Protein AF-A0A015JVG7-F1 (afdb_monomer_lite)

Secondary structure (DSSP, 8-state):
--HHHHHHHHHHHHHTT--SGGGSB-TTSSBBPPHHHHHHHHT-----PPPPHHHHHHHHHHB-TTSTTBBPGGG----------------------------------

Radius of gyration: 21.98 Å; chains: 1; bounding box: 31×52×56 Å

Foldseek 3Di:
DDPVVVVVCVVVCVVQVNPDCCLQADPQQFFGDDPVRSCCPRPNDDDDDDDDPVNVVCLVVQADPPPNRTGDPVRRPNVPPPPPPPVVPPPPDDDDDDDDDDDDDDDDD

Organism: Rhizophagus irregularis (strain DAOM 197198w) (NCBI:txid1432141)

pLDDT: mean 72.38, std 19.11, range [32.66, 93.31]

Structure (mmCIF, N/CA/C/O backbone):
data_AF-A0A015JVG7-F1
#
_entry.id   AF-A0A015JVG7-F1
#
loop_
_atom_site.group_PDB
_atom_site.id
_atom_site.type_symbol
_atom_site.label_atom_id
_atom_site.label_alt_id
_atom_site.label_comp_id
_atom_site.label_asym_id
_atom_site.label_entity_id
_atom_site.label_seq_id
_atom_site.pdbx_PDB_ins_code
_atom_site.Cartn_x
_atom_site.Cartn_y
_atom_site.Cartn_z
_atom_site.occupancy
_atom_site.B_iso_or_equiv
_atom_site.auth_seq_id
_atom_site.auth_comp_id
_atom_site.auth_asym_id
_atom_site.auth_atom_id
_atom_site.pdbx_PDB_model_num
ATOM 1 N N . MET A 1 1 ? -0.722 -9.822 -2.157 1.00 80.19 1 MET A N 1
ATOM 2 C CA . MET A 1 1 ? 0.742 -10.021 -2.228 1.00 80.19 1 MET A CA 1
ATOM 3 C C . MET A 1 1 ? 1.060 -11.481 -1.936 1.00 80.19 1 MET A C 1
ATOM 5 O O . MET A 1 1 ? 0.628 -11.988 -0.910 1.00 80.19 1 MET A O 1
ATOM 9 N N . THR A 1 2 ? 1.756 -12.179 -2.836 1.00 86.12 2 THR A N 1
ATOM 10 C CA . THR A 1 2 ? 2.126 -13.591 -2.616 1.00 86.12 2 THR A CA 1
ATOM 11 C C . THR A 1 2 ? 3.421 -13.700 -1.797 1.00 86.12 2 THR A C 1
ATOM 13 O O . THR A 1 2 ? 4.258 -12.794 -1.866 1.00 86.12 2 THR A O 1
ATOM 16 N N . PRO A 1 3 ? 3.664 -14.810 -1.071 1.00 84.94 3 PRO A N 1
ATOM 17 C CA . PRO A 1 3 ? 4.923 -15.012 -0.343 1.00 84.94 3 PRO A CA 1
ATOM 18 C C . PRO A 1 3 ? 6.169 -14.931 -1.240 1.00 84.94 3 PRO A C 1
ATOM 20 O O . PRO A 1 3 ? 7.214 -14.431 -0.826 1.00 84.94 3 PRO A O 1
ATOM 23 N N . LYS A 1 4 ? 6.055 -15.382 -2.498 1.00 86.44 4 LYS A N 1
ATOM 24 C CA . LYS A 1 4 ? 7.123 -15.293 -3.505 1.00 86.44 4 LYS A CA 1
ATOM 25 C C . LYS A 1 4 ? 7.443 -13.839 -3.866 1.00 86.44 4 LYS A C 1
ATOM 27 O O . LYS A 1 4 ? 8.616 -13.479 -3.921 1.00 86.44 4 LYS A O 1
ATOM 32 N N . ALA A 1 5 ? 6.416 -13.009 -4.064 1.00 85.00 5 ALA A N 1
ATOM 33 C CA . ALA A 1 5 ? 6.586 -11.582 -4.331 1.00 85.00 5 ALA A CA 1
ATOM 34 C C . ALA A 1 5 ? 7.232 -10.869 -3.135 1.00 85.00 5 ALA A C 1
ATOM 36 O O . ALA A 1 5 ? 8.211 -10.149 -3.303 1.00 85.00 5 ALA A O 1
ATOM 37 N N . PHE A 1 6 ? 6.772 -11.159 -1.913 1.00 83.69 6 PHE A N 1
ATOM 38 C CA . PHE A 1 6 ? 7.360 -10.579 -0.705 1.00 83.69 6 PHE A CA 1
ATOM 39 C C . PHE A 1 6 ? 8.854 -10.910 -0.556 1.00 83.69 6 PHE A C 1
ATOM 41 O O . PHE A 1 6 ? 9.662 -10.010 -0.329 1.00 83.69 6 PHE A O 1
ATOM 48 N N . LYS A 1 7 ? 9.249 -12.175 -0.769 1.00 86.94 7 LYS A N 1
ATOM 49 C CA . LYS A 1 7 ? 10.668 -12.579 -0.769 1.00 86.94 7 LYS A CA 1
ATOM 50 C C . LYS A 1 7 ? 11.490 -11.816 -1.813 1.00 86.94 7 LYS A C 1
ATOM 52 O O . LYS A 1 7 ? 12.612 -11.416 -1.519 1.00 86.94 7 LYS A O 1
ATOM 57 N N . ALA A 1 8 ? 10.931 -11.580 -3.001 1.00 89.38 8 ALA A N 1
ATOM 58 C CA . ALA A 1 8 ? 11.592 -10.796 -4.044 1.00 89.38 8 ALA A CA 1
ATOM 59 C C . ALA A 1 8 ? 11.732 -9.308 -3.668 1.00 89.38 8 ALA A C 1
ATOM 61 O O . ALA A 1 8 ? 12.714 -8.664 -4.035 1.00 89.38 8 ALA A O 1
ATOM 62 N N . TYR A 1 9 ? 10.780 -8.757 -2.909 1.00 87.81 9 TYR A N 1
ATOM 63 C CA . TYR A 1 9 ? 10.803 -7.360 -2.466 1.00 87.81 9 TYR A CA 1
ATOM 64 C C . TYR A 1 9 ? 11.684 -7.117 -1.244 1.00 87.81 9 TYR A C 1
ATOM 66 O O . TYR A 1 9 ? 12.189 -6.007 -1.078 1.00 87.81 9 TYR A O 1
ATOM 74 N N . PHE A 1 10 ? 11.925 -8.137 -0.421 1.00 86.31 10 PHE A N 1
ATOM 75 C CA . PHE A 1 10 ? 12.720 -8.040 0.801 1.00 86.31 10 PHE A CA 1
ATOM 76 C C . PHE A 1 10 ? 14.063 -7.286 0.653 1.00 86.31 10 PHE A C 1
ATOM 78 O O . PHE A 1 10 ? 14.288 -6.344 1.417 1.00 86.31 10 PHE A O 1
ATOM 85 N N . PRO A 1 11 ? 14.945 -7.586 -0.327 1.00 89.69 11 PRO A N 1
ATOM 86 C CA . PRO A 1 11 ? 16.198 -6.838 -0.489 1.00 89.69 11 PRO A CA 1
ATOM 87 C C . PRO A 1 11 ? 15.981 -5.355 -0.840 1.00 89.69 11 PRO A C 1
ATOM 89 O O . PRO A 1 11 ? 16.745 -4.494 -0.399 1.00 89.69 11 PRO A O 1
ATOM 92 N N . ILE A 1 12 ? 14.925 -5.037 -1.596 1.00 86.88 12 ILE A N 1
ATOM 93 C CA . ILE A 1 12 ? 14.576 -3.664 -1.991 1.00 86.88 12 ILE A CA 1
ATOM 94 C C . ILE A 1 12 ? 14.087 -2.875 -0.774 1.00 86.88 12 ILE A C 1
ATOM 96 O O . ILE A 1 12 ? 14.532 -1.748 -0.550 1.00 86.88 12 ILE A O 1
ATOM 100 N N . LEU A 1 13 ? 13.195 -3.480 0.015 1.00 85.19 13 LEU A N 1
ATOM 101 C CA . LEU A 1 13 ? 12.643 -2.895 1.235 1.00 85.19 13 LEU A CA 1
ATOM 102 C C . LEU A 1 13 ? 13.743 -2.649 2.271 1.00 85.19 13 LEU A C 1
ATOM 104 O O . LEU A 1 13 ? 13.853 -1.543 2.797 1.00 85.19 13 LEU A O 1
ATOM 108 N N . ARG A 1 14 ? 14.640 -3.624 2.468 1.00 86.38 14 ARG A N 1
ATOM 109 C CA . ARG A 1 14 ? 15.786 -3.506 3.380 1.00 86.38 14 ARG A CA 1
ATOM 110 C C . ARG A 1 14 ? 16.728 -2.364 2.996 1.00 86.38 14 ARG A C 1
ATOM 112 O O 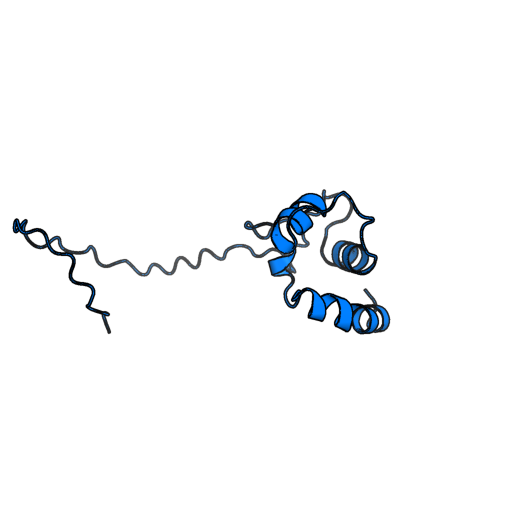. ARG A 1 14 ? 17.122 -1.583 3.858 1.00 86.38 14 ARG A O 1
ATOM 119 N N . LYS A 1 15 ? 17.066 -2.217 1.708 1.00 85.19 15 LYS A N 1
ATOM 120 C CA . LYS A 1 15 ? 17.916 -1.109 1.228 1.00 85.19 15 LYS A CA 1
ATOM 121 C C . LYS A 1 15 ? 17.280 0.263 1.475 1.00 85.19 15 LYS A C 1
ATOM 123 O O . LYS A 1 15 ? 17.994 1.239 1.668 1.00 85.19 15 LYS A O 1
ATOM 128 N N . ARG A 1 16 ? 15.947 0.330 1.470 1.00 80.25 16 ARG A N 1
ATOM 129 C CA . ARG A 1 16 ? 15.162 1.551 1.701 1.00 80.25 16 ARG A CA 1
ATOM 130 C C . ARG A 1 16 ? 14.754 1.753 3.162 1.00 80.25 16 ARG A C 1
ATOM 132 O O . ARG A 1 16 ? 14.022 2.694 3.434 1.00 80.25 16 ARG A O 1
ATOM 139 N N . GLN A 1 17 ? 15.199 0.880 4.070 1.00 82.44 17 GLN A N 1
ATOM 140 C CA . GLN A 1 17 ? 14.818 0.889 5.487 1.00 82.44 17 GLN A CA 1
ATOM 141 C C . GLN A 1 17 ? 13.294 0.839 5.705 1.00 82.44 17 GLN A C 1
ATOM 143 O O . GLN A 1 17 ? 12.792 1.360 6.695 1.00 82.44 17 GLN A O 1
ATOM 148 N N . LEU A 1 18 ? 12.557 0.217 4.776 1.00 83.50 18 LEU A N 1
ATOM 149 C CA . LEU A 1 18 ? 11.107 0.050 4.845 1.00 83.50 18 LEU A CA 1
ATOM 150 C C . LEU A 1 18 ? 10.766 -1.268 5.534 1.00 83.50 18 LEU A C 1
ATOM 152 O O . LEU A 1 18 ? 10.504 -2.278 4.880 1.00 83.50 18 LEU A O 1
ATOM 156 N N . PHE A 1 19 ? 10.816 -1.255 6.859 1.00 82.06 19 PHE A N 1
ATOM 157 C CA . PHE A 1 19 ? 10.520 -2.419 7.691 1.00 82.06 19 PHE A CA 1
ATOM 158 C C . PHE A 1 19 ? 9.082 -2.421 8.203 1.00 82.06 19 PHE A C 1
ATOM 160 O O . PHE A 1 19 ? 8.536 -3.489 8.469 1.00 82.06 19 PHE A O 1
ATOM 167 N N . TYR A 1 20 ? 8.458 -1.245 8.300 1.00 84.38 20 TYR A N 1
ATOM 168 C CA . TYR A 1 20 ? 7.131 -1.082 8.878 1.00 84.38 20 TYR A CA 1
ATOM 169 C C . TYR A 1 20 ? 6.196 -0.354 7.920 1.00 84.38 20 TYR A C 1
ATOM 171 O O . TYR A 1 20 ? 6.583 0.606 7.251 1.00 84.38 20 TYR A O 1
ATOM 179 N N . LEU A 1 21 ? 4.927 -0.774 7.904 1.00 84.00 21 LEU A N 1
ATOM 180 C CA . LEU A 1 21 ? 3.891 -0.102 7.120 1.00 84.00 21 LEU A CA 1
ATOM 181 C C . LEU A 1 21 ? 3.733 1.368 7.536 1.00 84.00 21 LEU A C 1
ATOM 183 O O . LEU A 1 21 ? 3.481 2.204 6.677 1.00 84.00 21 LEU A O 1
ATOM 187 N N . SER A 1 22 ? 3.979 1.703 8.809 1.00 85.25 22 SER A N 1
ATOM 188 C CA . SER A 1 22 ? 3.930 3.075 9.341 1.00 85.25 22 SER A CA 1
ATOM 189 C C . SER A 1 22 ? 4.838 4.071 8.602 1.00 85.25 22 SER A C 1
ATOM 191 O O . SER A 1 22 ? 4.593 5.270 8.628 1.00 85.25 22 SER A O 1
ATOM 193 N N . GLN A 1 23 ? 5.866 3.592 7.901 1.00 86.00 23 GLN A N 1
ATOM 194 C CA . GLN A 1 23 ? 6.770 4.427 7.104 1.00 86.00 23 GLN A CA 1
ATOM 195 C C . GLN A 1 23 ? 6.187 4.792 5.727 1.00 86.00 23 GLN A C 1
ATOM 197 O O . GLN A 1 23 ? 6.742 5.622 5.010 1.00 86.00 23 GLN A O 1
ATOM 202 N N . LEU A 1 24 ? 5.090 4.140 5.333 1.00 88.06 24 LEU A N 1
ATOM 203 C CA . LEU A 1 24 ? 4.394 4.317 4.058 1.00 88.06 24 LEU A CA 1
ATOM 204 C C . LEU A 1 24 ? 3.017 4.970 4.222 1.00 88.06 24 LEU A C 1
ATOM 206 O O . LEU A 1 24 ? 2.335 5.179 3.219 1.00 88.06 24 LEU A O 1
ATOM 210 N N . VAL A 1 25 ? 2.600 5.283 5.450 1.00 89.44 25 VAL A N 1
ATOM 211 C CA . VAL A 1 25 ? 1.298 5.891 5.760 1.00 89.44 25 VAL A CA 1
ATOM 212 C C . VAL A 1 25 ? 1.461 7.352 6.149 1.00 89.44 25 VAL A C 1
ATOM 214 O O . VAL A 1 25 ? 2.521 7.767 6.610 1.00 89.44 25 VAL A O 1
ATOM 217 N N . THR A 1 26 ? 0.421 8.152 5.934 1.00 89.19 26 THR A N 1
ATOM 218 C CA . THR A 1 26 ? 0.403 9.551 6.371 1.00 89.19 26 THR A CA 1
ATOM 219 C C . THR A 1 26 ? 0.639 9.653 7.883 1.00 89.19 26 THR A C 1
ATOM 221 O O . THR A 1 26 ? 0.389 8.684 8.598 1.00 89.19 26 THR A O 1
ATOM 224 N N . PRO A 1 27 ? 1.063 10.815 8.418 1.00 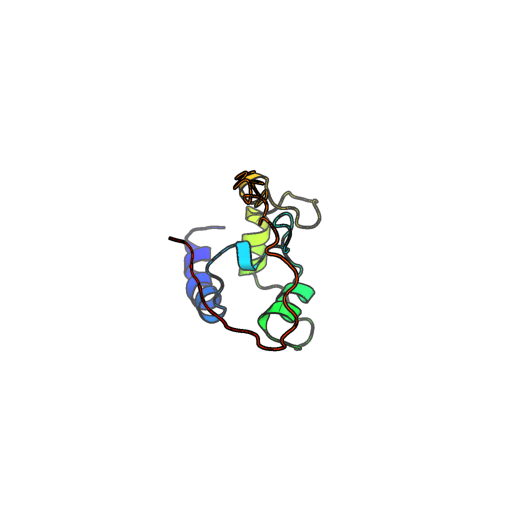84.88 27 PRO A N 1
ATOM 225 C CA . PRO A 1 27 ? 1.226 10.991 9.866 1.00 84.88 27 PRO A CA 1
ATOM 226 C C . PRO A 1 27 ? -0.033 10.644 10.676 1.00 84.88 27 PRO A C 1
ATOM 228 O O . PRO A 1 27 ? 0.066 10.217 11.819 1.00 84.88 27 PRO A O 1
ATOM 231 N N . GLN A 1 28 ? -1.216 10.794 10.073 1.00 84.81 28 GLN A N 1
ATOM 232 C CA . GLN A 1 28 ? -2.499 10.421 10.675 1.00 84.81 28 GLN A CA 1
ATOM 233 C C . GLN A 1 28 ? -2.769 8.908 10.656 1.00 84.81 28 GLN A C 1
ATOM 235 O O . GLN A 1 28 ? -3.718 8.460 11.285 1.00 84.81 28 GLN A O 1
ATOM 240 N N . GLY A 1 29 ? -1.994 8.124 9.903 1.00 88.75 29 GLY A N 1
ATOM 241 C CA . GLY A 1 29 ? -2.113 6.669 9.848 1.00 88.75 29 GLY A CA 1
ATOM 242 C C . GLY A 1 29 ? -3.363 6.150 9.135 1.00 88.75 29 GLY A C 1
ATOM 243 O O . GLY A 1 29 ? -3.723 4.994 9.331 1.00 88.75 29 GLY A O 1
ATOM 244 N N . THR A 1 30 ? -4.037 6.980 8.332 1.00 90.25 30 THR A N 1
ATOM 245 C CA . THR A 1 30 ? -5.320 6.642 7.681 1.00 90.25 30 THR A CA 1
ATOM 246 C C . THR A 1 30 ? -5.203 6.358 6.185 1.00 90.25 30 THR A C 1
ATOM 248 O O . THR A 1 30 ? -6.061 5.685 5.615 1.00 90.25 30 THR A O 1
ATOM 251 N N . HIS A 1 31 ? -4.147 6.849 5.537 1.00 91.81 31 HIS A N 1
ATOM 252 C CA . HIS A 1 31 ? -3.942 6.723 4.094 1.00 91.81 31 HIS A CA 1
ATOM 253 C C . HIS A 1 31 ? -2.497 6.324 3.800 1.00 91.81 31 HIS A C 1
ATOM 255 O O . HIS A 1 31 ? -1.594 6.679 4.559 1.00 91.81 31 HIS A O 1
ATOM 261 N N . LEU A 1 32 ? -2.249 5.641 2.679 1.00 91.06 32 LEU A N 1
ATOM 262 C CA . LEU A 1 32 ? -0.881 5.533 2.165 1.00 91.06 32 LEU A CA 1
ATOM 263 C C . LEU A 1 32 ? -0.404 6.882 1.617 1.00 91.06 32 LEU A C 1
ATOM 265 O O . LEU A 1 32 ? -1.143 7.605 0.947 1.00 91.06 32 LEU A O 1
ATOM 269 N N . ILE A 1 33 ? 0.869 7.192 1.852 1.00 88.94 33 ILE A N 1
ATOM 270 C CA . ILE A 1 33 ? 1.532 8.363 1.281 1.00 88.94 33 ILE A CA 1
ATOM 271 C C . ILE A 1 33 ? 1.656 8.172 -0.236 1.00 88.94 33 ILE A C 1
ATOM 273 O O . ILE A 1 33 ? 2.131 7.131 -0.696 1.00 88.94 33 ILE A O 1
ATOM 277 N N . SER A 1 34 ? 1.287 9.190 -1.022 1.00 84.69 34 SER A N 1
ATOM 278 C CA . SER A 1 34 ? 1.482 9.188 -2.479 1.00 84.69 34 SER A CA 1
ATOM 279 C C . SER A 1 34 ? 2.965 9.094 -2.858 1.00 84.69 34 SER A C 1
ATOM 281 O O . SER A 1 34 ? 3.833 9.494 -2.089 1.00 84.69 34 SER A O 1
ATOM 283 N N . TRP A 1 35 ? 3.291 8.623 -4.068 1.00 80.19 35 TRP A N 1
ATOM 284 C CA . TRP A 1 35 ? 4.696 8.472 -4.481 1.00 80.19 35 TRP A CA 1
ATOM 285 C C . TRP A 1 35 ? 5.494 9.776 -4.390 1.00 80.19 35 TRP A C 1
ATOM 287 O O . TRP A 1 35 ? 6.644 9.762 -3.960 1.00 80.19 35 TRP A O 1
ATOM 297 N N . LYS A 1 36 ? 4.864 10.902 -4.745 1.00 81.31 36 LYS A N 1
ATOM 298 C CA . LYS A 1 36 ? 5.477 12.224 -4.620 1.00 81.31 36 LYS A CA 1
ATOM 299 C C . LYS A 1 36 ? 5.837 12.528 -3.165 1.00 81.31 36 LYS A C 1
ATOM 301 O O . LYS A 1 36 ? 6.991 12.823 -2.886 1.00 81.31 36 LYS A O 1
ATOM 306 N N . ALA A 1 37 ? 4.884 12.383 -2.247 1.00 83.62 37 ALA A N 1
ATOM 307 C CA . ALA A 1 37 ? 5.125 12.647 -0.834 1.00 83.62 37 ALA A CA 1
ATOM 308 C C . ALA A 1 37 ? 6.090 11.619 -0.203 1.00 83.62 37 ALA A C 1
ATOM 310 O O . ALA A 1 37 ? 6.948 11.992 0.585 1.00 83.62 37 ALA A O 1
ATOM 311 N N . TYR A 1 38 ? 6.036 10.346 -0.603 1.00 82.25 38 TYR A N 1
ATOM 312 C CA . TYR A 1 38 ? 6.978 9.306 -0.172 1.00 82.25 38 TYR A CA 1
ATOM 313 C C . TYR A 1 38 ? 8.410 9.649 -0.599 1.00 82.25 38 TYR 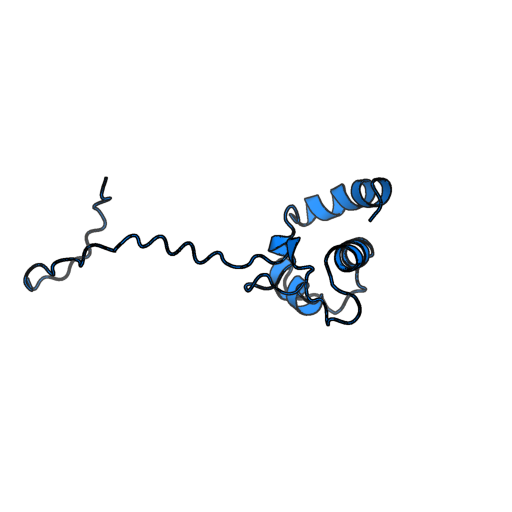A C 1
ATOM 315 O O . TYR A 1 38 ? 9.345 9.533 0.189 1.00 82.25 38 TYR A O 1
ATOM 323 N N . TYR A 1 39 ? 8.585 10.090 -1.847 1.00 77.25 39 TYR A N 1
ATOM 324 C CA . TYR A 1 39 ? 9.886 10.461 -2.388 1.00 77.25 39 TYR A CA 1
ATOM 325 C C . TYR A 1 39 ? 10.449 11.707 -1.699 1.00 77.25 39 TYR A C 1
ATOM 327 O O . TYR A 1 39 ? 11.614 11.714 -1.289 1.00 77.25 39 TYR A O 1
ATOM 335 N N . ASP A 1 40 ? 9.605 12.734 -1.563 1.00 78.94 40 ASP A N 1
ATOM 336 C CA . ASP A 1 40 ? 9.929 13.987 -0.883 1.00 78.94 40 ASP A CA 1
ATOM 337 C C . ASP A 1 40 ? 10.337 13.715 0.583 1.00 78.94 40 ASP A C 1
ATOM 339 O O . ASP A 1 40 ? 11.291 14.324 1.062 1.00 78.94 40 ASP A O 1
ATOM 343 N N . ASN A 1 41 ? 9.716 12.728 1.245 1.00 74.94 41 ASN A N 1
ATOM 344 C CA . ASN A 1 41 ? 10.019 12.341 2.628 1.00 74.94 41 ASN A CA 1
ATOM 345 C C . ASN A 1 41 ? 11.263 11.448 2.806 1.00 74.94 41 ASN A C 1
ATOM 347 O O . ASN A 1 41 ? 11.841 11.453 3.889 1.00 74.94 41 ASN A O 1
ATOM 351 N N . LEU A 1 42 ? 11.668 10.651 1.807 1.00 71.06 42 LEU A N 1
ATOM 352 C CA . LEU A 1 42 ? 12.717 9.628 1.995 1.00 71.06 42 LEU A CA 1
ATOM 353 C C . LEU A 1 42 ? 14.042 9.878 1.285 1.00 71.06 42 LEU A C 1
ATOM 355 O O . LEU A 1 42 ? 15.068 9.416 1.773 1.00 71.06 42 LEU A O 1
ATOM 359 N N . VAL A 1 43 ? 14.041 10.494 0.102 1.00 64.06 43 VAL A N 1
ATOM 360 C CA . VAL A 1 43 ? 15.244 10.503 -0.756 1.00 64.06 43 VAL A CA 1
ATOM 361 C C . VAL A 1 43 ? 15.714 11.913 -1.092 1.00 64.06 43 VAL A C 1
ATOM 363 O O . VAL A 1 43 ? 16.895 12.093 -1.367 1.00 64.06 43 VAL A O 1
ATOM 366 N N . GLY A 1 44 ? 14.834 12.915 -1.031 1.00 61.50 44 GLY A N 1
ATOM 367 C CA . GLY A 1 44 ? 15.168 14.267 -1.466 1.00 61.50 44 GLY A CA 1
ATOM 368 C C . GLY A 1 44 ? 15.350 14.338 -2.989 1.00 61.50 44 GLY A C 1
ATOM 369 O O . GLY A 1 44 ? 16.246 13.738 -3.574 1.00 61.50 44 GLY A O 1
ATOM 370 N N . ARG A 1 45 ? 14.440 15.061 -3.649 1.00 63.50 45 ARG A N 1
ATOM 371 C CA . ARG A 1 45 ? 14.479 15.525 -5.053 1.00 63.50 45 ARG A CA 1
ATOM 372 C C . ARG A 1 45 ? 15.238 14.649 -6.081 1.00 63.50 45 ARG A C 1
ATOM 374 O O . ARG A 1 45 ? 16.318 14.995 -6.548 1.00 63.50 45 ARG A O 1
ATOM 381 N N . ARG A 1 46 ? 14.580 13.609 -6.596 1.00 58.88 46 ARG A N 1
ATOM 382 C CA . ARG A 1 46 ? 14.659 13.216 -8.012 1.00 58.88 46 ARG A CA 1
ATOM 383 C C . ARG A 1 46 ? 13.238 13.107 -8.542 1.00 58.88 46 ARG A C 1
ATOM 385 O O . ARG A 1 46 ? 12.311 12.816 -7.791 1.00 58.88 46 ARG A O 1
ATOM 392 N N . GLY A 1 47 ? 13.096 13.422 -9.826 1.00 58.22 47 GLY A N 1
ATOM 393 C CA . GLY A 1 47 ? 11.817 13.610 -10.504 1.00 58.22 47 GLY A CA 1
ATOM 394 C C . GLY A 1 47 ? 10.885 12.390 -10.496 1.00 58.22 47 GLY A C 1
ATOM 395 O O . GLY A 1 47 ? 11.237 11.319 -9.993 1.00 58.22 47 GLY A O 1
ATOM 396 N N . PRO A 1 48 ? 9.675 12.546 -11.058 1.00 62.59 48 PRO A N 1
ATOM 397 C CA . PRO A 1 48 ? 8.631 11.531 -10.996 1.00 62.59 48 PRO A CA 1
ATOM 398 C C . PRO A 1 48 ? 9.071 10.240 -11.702 1.00 62.59 48 PRO A C 1
ATOM 400 O O . PRO A 1 48 ? 9.124 10.156 -12.925 1.00 62.59 48 PRO A O 1
ATOM 403 N N . GLY A 1 49 ? 9.403 9.223 -10.908 1.00 69.56 49 GLY A N 1
ATOM 404 C CA . GLY A 1 49 ? 9.660 7.863 -11.379 1.00 69.56 49 GLY A CA 1
ATOM 405 C C . GLY A 1 49 ? 8.385 7.014 -11.448 1.00 69.56 49 GLY A C 1
ATOM 406 O O . GLY A 1 49 ? 7.386 7.310 -10.793 1.00 69.56 49 GLY A O 1
ATOM 407 N N . ARG A 1 50 ? 8.438 5.913 -12.208 1.00 77.19 50 ARG A N 1
ATOM 408 C CA . ARG A 1 50 ? 7.373 4.897 -12.274 1.00 77.19 50 ARG A CA 1
ATOM 409 C C . ARG A 1 50 ? 7.140 4.261 -10.896 1.00 77.19 50 ARG A C 1
ATOM 411 O O . ARG A 1 50 ? 8.101 3.888 -10.224 1.00 77.19 50 ARG A O 1
ATOM 418 N N . ILE A 1 51 ? 5.870 4.072 -10.517 1.00 81.94 51 ILE A N 1
ATOM 419 C CA . ILE A 1 51 ? 5.489 3.396 -9.264 1.00 81.94 51 ILE A CA 1
ATOM 420 C C . ILE A 1 51 ? 6.030 1.953 -9.277 1.00 81.94 51 ILE A C 1
ATOM 422 O O . ILE A 1 51 ? 5.679 1.193 -10.190 1.00 81.94 51 ILE A O 1
ATOM 426 N N . PRO A 1 52 ? 6.854 1.554 -8.290 1.00 85.44 52 PRO A N 1
ATOM 427 C CA . PRO A 1 52 ? 7.371 0.193 -8.203 1.00 85.44 52 PRO A CA 1
ATOM 428 C C . PRO A 1 52 ? 6.266 -0.847 -7.991 1.00 85.44 52 PRO A C 1
ATOM 430 O O . PRO A 1 52 ? 5.301 -0.591 -7.272 1.00 85.44 52 PRO A O 1
ATOM 433 N N . TYR A 1 53 ? 6.447 -2.057 -8.529 1.00 88.25 53 TYR A N 1
ATOM 434 C CA . TYR A 1 53 ? 5.499 -3.161 -8.319 1.00 88.25 53 TYR A CA 1
ATOM 435 C C . TYR A 1 53 ? 5.315 -3.515 -6.840 1.00 88.25 53 TYR A C 1
ATOM 437 O O . TYR A 1 53 ? 4.187 -3.717 -6.413 1.00 88.25 53 TYR A O 1
ATOM 445 N N . TRP A 1 54 ? 6.384 -3.467 -6.034 1.00 88.06 54 TRP A N 1
ATOM 446 C CA . TRP A 1 54 ? 6.280 -3.705 -4.590 1.00 88.06 54 TRP A CA 1
ATOM 447 C C . TRP A 1 54 ? 5.312 -2.735 -3.904 1.00 88.06 54 TRP A C 1
ATOM 449 O O . TRP A 1 54 ? 4.590 -3.134 -2.998 1.00 88.06 54 TRP A O 1
ATOM 459 N N . TYR A 1 55 ? 5.266 -1.474 -4.350 1.00 88.06 55 TYR A N 1
ATOM 460 C CA . TYR A 1 55 ? 4.363 -0.480 -3.778 1.00 88.06 55 TYR A CA 1
ATOM 461 C C . TYR A 1 55 ? 2.922 -0.763 -4.199 1.00 88.06 55 TYR A C 1
ATOM 463 O O . TYR A 1 55 ? 2.036 -0.730 -3.355 1.00 88.06 55 TYR A O 1
ATOM 471 N N . LYS A 1 56 ? 2.692 -1.105 -5.475 1.00 88.81 56 LYS A N 1
ATOM 472 C CA . LYS A 1 56 ? 1.359 -1.485 -5.974 1.00 88.81 56 LYS A CA 1
ATOM 473 C C . LYS A 1 56 ? 0.807 -2.715 -5.257 1.00 88.81 56 LYS A C 1
ATOM 475 O O . LYS A 1 56 ? -0.360 -2.733 -4.888 1.00 88.81 56 LYS A O 1
ATOM 480 N N . ASP A 1 57 ? 1.654 -3.712 -5.024 1.00 90.88 57 ASP A N 1
ATOM 481 C CA . ASP A 1 57 ? 1.258 -4.938 -4.336 1.00 90.88 57 ASP A CA 1
ATOM 482 C C . ASP A 1 57 ? 0.916 -4.684 -2.866 1.00 90.88 57 ASP A C 1
ATOM 484 O O . ASP A 1 57 ? -0.018 -5.299 -2.353 1.00 90.88 57 ASP A O 1
ATOM 488 N N . ILE A 1 58 ? 1.652 -3.789 -2.193 1.00 88.38 58 ILE A N 1
ATOM 489 C CA . ILE A 1 58 ? 1.325 -3.341 -0.832 1.00 88.38 58 ILE A CA 1
ATOM 490 C C . ILE A 1 58 ? 0.014 -2.555 -0.851 1.00 88.38 58 ILE A C 1
ATOM 492 O O . ILE A 1 58 ? -0.900 -2.894 -0.113 1.00 88.38 58 ILE A O 1
ATOM 496 N N . GLN A 1 59 ? -0.113 -1.565 -1.733 1.00 90.25 59 GLN A N 1
ATOM 497 C CA . GLN A 1 59 ? -1.317 -0.754 -1.899 1.00 90.25 59 GLN A CA 1
ATOM 498 C C . GLN A 1 59 ? -2.562 -1.625 -2.086 1.00 90.25 59 GLN A C 1
ATOM 500 O O . GLN A 1 59 ? -3.546 -1.446 -1.375 1.00 90.25 59 GLN A O 1
ATOM 505 N N . GLN A 1 60 ? -2.505 -2.619 -2.971 1.00 90.06 60 GLN A N 1
ATOM 506 C CA . GLN A 1 60 ? -3.625 -3.524 -3.222 1.00 90.06 60 GLN A CA 1
ATOM 507 C C . GLN A 1 60 ? -4.056 -4.317 -1.978 1.00 90.06 60 GLN A C 1
ATOM 509 O O . GLN A 1 60 ? -5.237 -4.615 -1.839 1.00 90.06 60 GLN A O 1
ATOM 514 N N . VAL A 1 61 ? -3.126 -4.687 -1.089 1.00 90.25 61 VAL A N 1
ATOM 515 C CA . VAL A 1 61 ? -3.471 -5.460 0.118 1.00 90.25 61 VAL A CA 1
ATOM 516 C C . VAL A 1 61 ? -3.778 -4.600 1.333 1.00 90.25 61 VAL A C 1
ATOM 518 O O . VAL A 1 61 ? -4.384 -5.111 2.266 1.00 90.25 61 VAL A O 1
ATOM 521 N N . THR A 1 62 ? -3.350 -3.338 1.356 1.00 90.50 62 THR A N 1
ATOM 522 C CA . THR A 1 62 ? -3.533 -2.463 2.519 1.00 90.50 62 THR A CA 1
ATOM 523 C C . THR A 1 62 ? -4.635 -1.435 2.355 1.00 90.50 62 THR A C 1
ATOM 525 O O . THR A 1 62 ? -5.043 -0.861 3.360 1.00 90.50 62 THR A O 1
ATOM 528 N N . THR A 1 63 ? -5.123 -1.194 1.136 1.00 93.31 63 THR A N 1
ATOM 529 C CA . THR A 1 63 ? -6.111 -0.143 0.859 1.00 93.31 63 THR A CA 1
ATOM 530 C C . THR A 1 63 ? -7.480 -0.684 0.472 1.00 93.31 63 THR A C 1
ATOM 532 O O . THR A 1 63 ? -7.617 -1.780 -0.070 1.00 93.31 63 THR A O 1
ATOM 535 N N . ILE A 1 64 ? -8.508 0.118 0.741 1.00 92.06 64 ILE A N 1
ATOM 536 C CA . ILE A 1 64 ? -9.861 -0.112 0.236 1.00 92.06 64 ILE A CA 1
ATOM 537 C C . ILE A 1 64 ? -9.868 0.256 -1.253 1.00 92.06 64 ILE A C 1
ATOM 539 O O . ILE A 1 64 ? -9.347 1.303 -1.651 1.00 92.06 64 ILE A O 1
ATOM 543 N N . SER A 1 65 ? -10.456 -0.594 -2.093 1.00 87.31 65 SER A N 1
ATOM 544 C CA . SER A 1 65 ? -10.584 -0.295 -3.525 1.00 87.31 65 SER A CA 1
ATOM 545 C C . SER A 1 65 ? -11.384 0.998 -3.735 1.00 87.31 65 SER A C 1
ATOM 547 O O . SER A 1 65 ? -12.342 1.244 -3.011 1.00 87.31 65 SER A O 1
ATOM 549 N N . ASP A 1 66 ? -10.969 1.828 -4.695 1.00 83.50 66 ASP A N 1
ATOM 550 C CA . ASP A 1 66 ? -11.621 3.107 -5.049 1.00 83.50 66 ASP A CA 1
ATOM 551 C C . ASP A 1 66 ? -11.652 4.186 -3.938 1.00 83.50 66 ASP A C 1
ATOM 553 O O . ASP A 1 66 ? -12.425 5.136 -3.965 1.00 83.50 66 ASP A O 1
ATOM 557 N N . SER A 1 67 ? -10.779 4.072 -2.931 1.00 84.75 67 SER A N 1
ATOM 558 C CA . SER A 1 67 ? -10.802 4.940 -1.741 1.00 84.75 67 SER A CA 1
ATOM 559 C C . SER A 1 67 ? -9.677 5.981 -1.667 1.00 84.75 67 SER A C 1
ATOM 561 O O . SER A 1 67 ? -9.345 6.455 -0.582 1.00 84.75 67 SER A O 1
ATOM 563 N N . ASN A 1 68 ? -9.035 6.323 -2.789 1.00 87.25 68 ASN A N 1
ATOM 564 C CA . ASN A 1 68 ? -7.882 7.238 -2.811 1.00 87.25 68 ASN A CA 1
ATOM 565 C C . ASN A 1 68 ? -6.764 6.845 -1.818 1.00 87.25 68 ASN A C 1
ATOM 567 O O . ASN A 1 68 ? -6.194 7.689 -1.128 1.00 87.25 68 ASN A O 1
ATOM 571 N N . ASN A 1 69 ? -6.423 5.554 -1.769 1.00 90.19 69 ASN A N 1
ATOM 572 C CA . ASN A 1 69 ? -5.419 4.974 -0.867 1.00 90.19 69 ASN A CA 1
ATOM 573 C C . ASN A 1 69 ? -5.785 4.979 0.625 1.00 90.19 69 ASN A C 1
ATOM 575 O O . ASN A 1 69 ? -4.880 4.924 1.466 1.00 90.19 69 ASN A O 1
ATOM 579 N N . ARG A 1 70 ? -7.076 5.028 0.971 1.00 92.25 70 ARG A N 1
ATOM 580 C CA . ARG A 1 70 ? -7.517 4.826 2.353 1.00 92.25 70 ARG A CA 1
ATOM 581 C C . ARG A 1 70 ? -7.170 3.410 2.789 1.00 92.25 70 ARG A C 1
ATOM 583 O O . ARG A 1 70 ? -7.435 2.447 2.068 1.00 92.25 70 ARG A O 1
ATOM 590 N N . LEU A 1 71 ? -6.550 3.295 3.955 1.00 92.31 71 LEU A N 1
ATOM 591 C CA . LEU A 1 71 ? -6.164 2.005 4.508 1.00 92.31 71 LEU A CA 1
ATOM 592 C C . LEU A 1 71 ? -7.398 1.208 4.936 1.00 92.31 71 LEU A C 1
ATOM 594 O O . LEU A 1 71 ? -8.428 1.778 5.293 1.00 92.31 71 LEU A O 1
ATOM 598 N N . LEU A 1 72 ? -7.277 -0.115 4.911 1.00 91.31 72 LEU A N 1
ATOM 599 C CA . LEU A 1 72 ? -8.215 -1.009 5.581 1.00 91.31 72 LEU A CA 1
ATOM 600 C C . LEU A 1 72 ? -8.152 -0.762 7.089 1.00 91.31 72 LEU A C 1
ATOM 602 O O . LEU A 1 72 ? -7.073 -0.512 7.627 1.00 91.31 72 LEU A O 1
ATOM 606 N N . ASP A 1 73 ? -9.282 -0.901 7.777 1.00 88.69 73 ASP A N 1
ATOM 607 C CA . ASP A 1 73 ? -9.411 -0.540 9.195 1.00 88.69 73 ASP A CA 1
ATOM 608 C C . ASP A 1 73 ? -8.365 -1.225 10.092 1.00 88.69 73 ASP A C 1
ATOM 610 O O . ASP A 1 73 ? -7.824 -0.604 11.001 1.00 88.69 73 ASP A O 1
ATOM 614 N N . HIS A 1 74 ? -7.970 -2.464 9.787 1.00 85.62 74 HIS A N 1
ATOM 615 C CA . HIS A 1 74 ? -6.942 -3.191 10.545 1.00 85.62 74 HIS A CA 1
ATOM 616 C C . HIS A 1 74 ? -5.508 -2.662 10.357 1.00 85.62 74 HIS A C 1
ATOM 618 O O . HIS A 1 74 ? -4.629 -2.985 11.153 1.00 85.62 74 HIS A O 1
ATOM 624 N N . PHE A 1 75 ? -5.259 -1.872 9.310 1.00 85.44 75 PHE A N 1
ATOM 625 C CA . PHE A 1 75 ? -4.004 -1.147 9.099 1.00 85.44 75 PHE A CA 1
ATOM 626 C C . PHE A 1 75 ? -4.089 0.313 9.524 1.00 85.44 75 PHE A C 1
ATOM 628 O O . PHE A 1 75 ? -3.052 0.979 9.583 1.00 85.44 75 PHE A O 1
ATOM 635 N N . THR A 1 76 ? -5.291 0.824 9.804 1.00 83.38 76 THR A N 1
ATOM 636 C CA . THR A 1 76 ? -5.411 2.167 10.351 1.00 83.38 76 THR A CA 1
ATOM 637 C C . THR A 1 76 ? -4.770 2.178 11.727 1.00 83.38 76 THR A C 1
ATOM 639 O O . THR A 1 76 ? -5.177 1.468 12.649 1.00 83.38 76 THR A O 1
ATOM 642 N N . ILE A 1 77 ? -3.742 3.006 11.874 1.00 72.00 77 ILE A N 1
ATOM 643 C CA . ILE A 1 77 ? -3.277 3.384 13.198 1.00 72.00 77 ILE A CA 1
ATOM 644 C C . ILE A 1 77 ? -4.313 4.395 13.648 1.00 72.00 77 ILE A C 1
ATOM 646 O O . ILE A 1 77 ? -4.138 5.594 13.468 1.00 72.00 77 ILE A O 1
ATOM 650 N N . THR A 1 78 ? -5.436 3.909 14.177 1.00 64.12 78 THR A N 1
ATOM 651 C CA . THR A 1 78 ? -6.229 4.765 15.049 1.00 64.12 78 THR A CA 1
ATOM 652 C C . THR A 1 78 ? -5.242 5.149 16.138 1.00 64.12 78 THR A C 1
ATOM 654 O O . THR A 1 78 ? -4.744 4.233 16.808 1.00 64.12 78 THR A O 1
ATOM 657 N N . PRO A 1 79 ? -4.869 6.432 16.305 1.00 56.00 79 PRO A N 1
ATOM 658 C CA . PRO A 1 79 ? -4.266 6.823 17.552 1.00 56.00 79 PRO A CA 1
ATOM 659 C C . PRO A 1 79 ? -5.317 6.415 18.569 1.00 56.00 79 PRO A C 1
ATOM 661 O O . PRO A 1 79 ? -6.355 7.059 18.713 1.00 56.00 79 PRO A O 1
ATOM 664 N N . LYS A 1 80 ? -5.088 5.277 19.232 1.00 50.00 80 LYS A N 1
ATOM 665 C CA . LYS A 1 80 ? -5.631 5.067 20.549 1.00 50.00 80 LYS A CA 1
ATOM 666 C C . LYS A 1 80 ? -5.078 6.293 21.240 1.00 50.00 80 LYS A C 1
ATOM 668 O O . LYS A 1 80 ? -3.903 6.337 21.601 1.00 50.00 80 LYS A O 1
ATOM 673 N N . ILE A 1 81 ? -5.921 7.312 21.364 1.00 51.44 81 ILE A N 1
ATOM 674 C CA . ILE A 1 81 ? -5.908 8.154 22.530 1.00 51.44 81 ILE A CA 1
ATOM 675 C C . ILE A 1 81 ? -6.115 7.113 23.623 1.00 51.44 81 ILE A C 1
ATOM 677 O O . ILE A 1 81 ? -7.224 6.824 24.058 1.00 51.44 81 ILE A O 1
ATOM 681 N N . VAL A 1 82 ? -5.024 6.442 24.005 1.00 42.78 82 VAL A N 1
ATOM 682 C CA . VAL A 1 82 ? -4.850 6.041 25.368 1.00 42.78 82 VAL A CA 1
ATOM 683 C C . VAL A 1 82 ? -4.895 7.414 25.995 1.00 42.78 82 VAL A C 1
ATOM 685 O O . VAL A 1 82 ? -3.906 8.141 26.023 1.00 42.78 82 VAL A O 1
ATOM 688 N N . SER A 1 83 ? -6.098 7.811 26.404 1.00 46.47 83 SER A N 1
ATOM 689 C CA . SER A 1 83 ? -6.267 8.696 27.527 1.00 46.47 83 SER A CA 1
ATOM 690 C C . SER A 1 83 ? -5.687 7.890 28.683 1.00 46.47 83 SER A C 1
ATOM 692 O O . SER A 1 83 ? -6.380 7.335 29.520 1.00 46.47 83 SER A O 1
ATOM 694 N N . SER A 1 84 ? -4.367 7.710 28.650 1.00 45.12 84 SER A N 1
ATOM 695 C CA . SER A 1 84 ? -3.583 7.683 29.839 1.00 45.12 84 SER A CA 1
ATOM 696 C C . SER A 1 84 ? -3.706 9.129 30.249 1.00 45.12 84 SER A C 1
ATOM 698 O O . SER A 1 84 ? -2.944 9.996 29.829 1.00 45.12 84 SER A O 1
ATOM 700 N N . SER A 1 85 ? -4.780 9.406 30.976 1.00 46.34 85 SER A N 1
ATOM 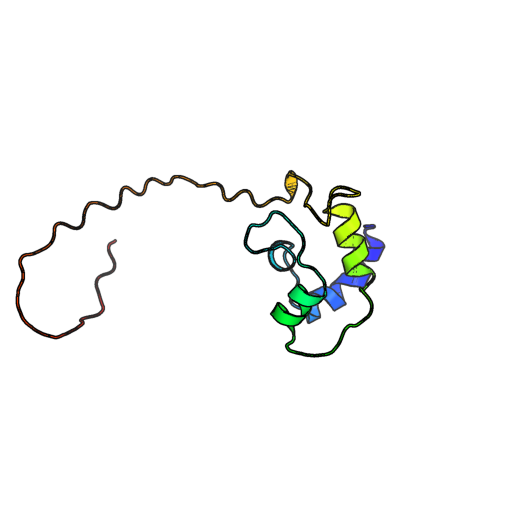701 C CA . SER A 1 85 ? -4.742 10.375 32.037 1.00 46.34 85 SER A CA 1
ATOM 702 C C . SER A 1 85 ? -3.600 9.939 32.962 1.00 46.34 85 SER A C 1
ATOM 704 O O . SER A 1 85 ? -3.822 9.445 34.061 1.00 46.34 85 SER A O 1
ATOM 706 N N . TYR A 1 86 ? -2.351 10.109 32.523 1.00 45.88 86 TYR A N 1
ATOM 707 C CA . TYR A 1 86 ? -1.395 10.700 33.424 1.00 45.88 86 TYR A CA 1
ATOM 708 C C . TYR A 1 86 ? -1.991 12.079 33.672 1.00 45.88 86 TYR A C 1
ATOM 710 O O . TYR A 1 86 ? -1.863 13.009 32.879 1.00 45.88 86 TYR A O 1
ATOM 718 N N . GLU A 1 87 ? -2.816 12.138 34.712 1.00 42.59 87 GLU A N 1
ATOM 719 C CA . GLU A 1 87 ? -3.128 13.364 35.404 1.00 42.59 87 GLU A CA 1
ATOM 720 C C . GLU A 1 87 ? -1.755 13.956 35.714 1.00 42.59 87 GLU A C 1
ATOM 722 O O . GLU A 1 87 ? -1.036 13.482 36.593 1.00 42.59 87 GLU A O 1
ATOM 727 N N . LEU A 1 88 ? -1.294 14.866 34.851 1.00 49.22 88 LEU A N 1
ATOM 728 C CA . LEU A 1 88 ? -0.101 15.638 35.129 1.00 49.22 88 LEU A CA 1
ATOM 729 C C . LEU A 1 88 ? -0.479 16.386 36.393 1.00 49.22 88 LEU A C 1
ATOM 731 O O . LEU A 1 88 ? -1.305 17.299 36.334 1.00 49.22 88 LEU A O 1
ATOM 735 N N . ALA A 1 89 ? 0.046 15.916 37.529 1.00 49.28 89 ALA A N 1
ATOM 736 C CA . ALA A 1 89 ? -0.102 16.595 38.798 1.00 49.28 89 ALA A CA 1
ATOM 737 C C . ALA A 1 89 ? 0.171 18.074 38.514 1.00 49.28 89 ALA A C 1
ATOM 739 O O . ALA A 1 89 ? 1.203 18.372 37.897 1.00 49.28 89 ALA A O 1
ATOM 740 N N . PRO A 1 90 ? -0.766 18.984 38.830 1.00 45.03 90 PRO A N 1
ATOM 741 C CA . PRO A 1 90 ? -0.586 20.385 38.514 1.00 45.03 90 PRO A CA 1
ATOM 742 C C . PRO A 1 90 ? 0.720 20.788 39.177 1.00 45.03 90 PRO A C 1
ATOM 744 O O . PRO A 1 90 ? 0.849 20.682 40.396 1.00 45.03 90 PRO A O 1
ATOM 747 N N . CYS A 1 91 ? 1.715 21.153 38.368 1.00 47.28 91 CYS A N 1
ATOM 748 C CA . CYS A 1 91 ? 2.969 21.665 38.880 1.00 47.28 91 CYS A CA 1
ATOM 749 C C . CYS A 1 91 ? 2.595 22.870 39.737 1.00 47.28 91 CYS A C 1
ATOM 751 O O . CYS A 1 91 ? 2.248 23.925 39.206 1.00 47.28 91 CYS A O 1
ATOM 753 N N . SER A 1 92 ? 2.585 22.685 41.057 1.00 49.09 92 SER A N 1
ATOM 754 C CA . SER A 1 92 ? 2.405 23.764 42.006 1.00 49.09 92 SER A CA 1
ATOM 755 C C . SER A 1 92 ? 3.554 24.715 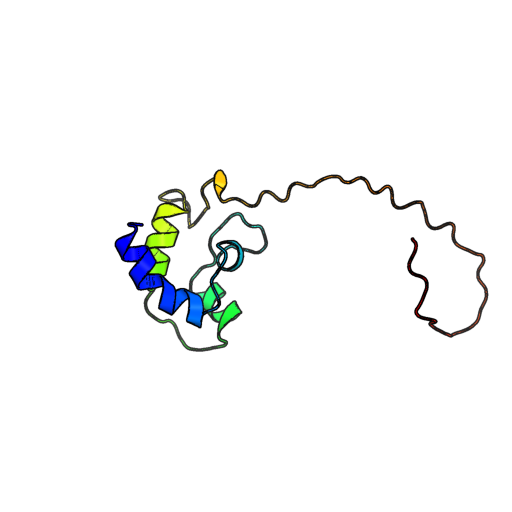41.736 1.00 49.09 92 SER A C 1
ATOM 757 O O . SER A 1 92 ? 4.712 24.394 42.002 1.00 49.09 92 SER A O 1
ATOM 759 N N . SER A 1 93 ? 3.232 25.834 41.098 1.00 46.72 93 SER A N 1
ATOM 760 C CA . SER A 1 93 ? 4.171 26.898 40.807 1.00 46.72 93 SER A CA 1
ATOM 761 C C . SER A 1 93 ? 4.845 27.298 42.113 1.00 46.72 93 SER A C 1
ATOM 763 O O . SER A 1 93 ? 4.192 27.842 43.006 1.00 46.72 93 SER A O 1
ATOM 765 N N . SER A 1 94 ? 6.139 27.014 42.233 1.00 51.22 94 SER A N 1
ATOM 766 C CA . SER A 1 94 ? 6.956 27.617 43.279 1.00 51.22 94 SER A CA 1
ATOM 767 C C . SER A 1 94 ? 6.994 29.141 43.078 1.00 51.22 94 SER A C 1
ATOM 769 O O . SER A 1 94 ? 6.847 29.608 41.943 1.00 51.22 94 SER A O 1
ATOM 771 N N . PRO A 1 95 ? 7.161 29.932 44.156 1.00 46.44 95 PRO A N 1
ATOM 772 C CA . PRO A 1 95 ? 7.029 31.386 44.107 1.00 46.44 95 PRO A CA 1
ATOM 773 C C . PRO A 1 95 ? 8.059 32.020 43.162 1.00 46.44 95 PRO A C 1
ATOM 775 O O . PRO A 1 95 ? 9.130 31.444 42.954 1.00 46.44 95 PRO A O 1
ATOM 778 N N . PRO A 1 96 ? 7.782 33.218 42.618 1.00 44.16 96 PRO A N 1
ATOM 779 C CA . PRO A 1 96 ? 8.654 33.846 41.643 1.00 44.16 96 PRO A CA 1
ATOM 780 C C . PRO A 1 96 ? 9.935 34.296 42.342 1.00 44.16 96 PRO A C 1
ATOM 782 O O . PRO A 1 96 ? 9.942 35.283 43.075 1.00 44.16 96 PRO A O 1
ATOM 785 N N . THR A 1 97 ? 11.036 33.586 42.116 1.00 42.34 97 THR A N 1
ATOM 786 C CA . THR A 1 97 ? 12.363 34.077 42.476 1.00 42.34 97 THR A CA 1
ATOM 787 C C . THR A 1 97 ? 13.127 34.430 41.213 1.00 42.34 97 THR A C 1
ATOM 789 O O . THR A 1 97 ? 13.557 33.603 40.416 1.00 42.34 97 THR A O 1
ATOM 792 N N . THR A 1 98 ? 13.258 35.738 41.033 1.00 49.06 98 THR A N 1
ATOM 793 C CA . THR A 1 98 ? 14.133 36.422 40.093 1.00 49.06 98 THR A CA 1
ATOM 794 C C . THR A 1 98 ? 15.541 35.839 40.190 1.00 49.06 98 THR A C 1
ATOM 796 O O . THR A 1 98 ? 16.236 36.110 41.167 1.00 49.06 98 THR A O 1
ATOM 799 N N . LYS A 1 99 ? 15.969 35.051 39.195 1.00 38.84 99 LYS A N 1
ATOM 800 C CA . LYS A 1 99 ? 17.370 34.938 38.747 1.00 38.84 99 LYS A CA 1
ATOM 801 C C . LYS A 1 99 ? 17.484 34.026 37.522 1.00 38.84 99 LYS A C 1
ATOM 803 O O . LYS A 1 99 ? 17.068 32.876 37.529 1.00 38.84 99 LYS A O 1
ATOM 808 N N . ASN A 1 100 ? 18.068 34.596 36.472 1.00 47.06 100 ASN A N 1
ATOM 809 C CA . ASN A 1 100 ? 18.383 33.980 35.189 1.00 47.06 100 ASN A CA 1
ATOM 810 C C . ASN A 1 100 ? 19.412 32.849 35.330 1.00 47.06 100 ASN A C 1
ATOM 812 O O . ASN A 1 100 ? 20.585 33.163 35.220 1.00 47.06 100 ASN A O 1
ATOM 816 N N . TYR A 1 101 ? 19.017 31.585 35.502 1.00 38.22 101 TYR A N 1
ATOM 817 C CA . TYR A 1 101 ? 19.808 30.425 35.052 1.00 38.22 101 TYR A CA 1
ATOM 818 C C . TYR A 1 101 ? 18.882 29.229 34.784 1.00 38.22 101 TYR A C 1
ATOM 820 O O . TYR A 1 101 ? 17.988 28.935 35.573 1.00 38.22 101 TYR A O 1
ATOM 828 N N . ILE A 1 102 ? 19.089 28.553 33.651 1.00 39.84 102 ILE A N 1
ATOM 829 C CA . ILE A 1 102 ? 18.472 27.259 33.337 1.00 39.84 102 ILE A CA 1
ATOM 830 C C . ILE A 1 102 ? 19.390 26.187 33.927 1.00 39.84 102 ILE A C 1
ATOM 832 O O . ILE A 1 102 ? 20.471 25.956 33.388 1.00 39.84 102 ILE A O 1
ATOM 836 N N . GLU A 1 103 ? 18.968 25.525 35.004 1.00 32.66 103 GLU A N 1
ATOM 837 C CA . GLU A 1 103 ? 19.569 24.258 35.430 1.00 32.66 103 GLU A CA 1
ATOM 838 C C . GLU A 1 103 ? 18.721 23.088 34.921 1.00 32.66 103 GLU A C 1
ATOM 840 O O . GLU A 1 103 ? 17.593 22.843 35.348 1.00 32.66 103 GLU A O 1
ATOM 845 N N . LEU A 1 104 ? 19.293 22.366 33.957 1.00 41.94 104 LEU A N 1
ATOM 846 C CA . LEU A 1 104 ? 18.851 21.051 33.516 1.00 41.94 104 LEU A CA 1
ATOM 847 C C . LEU A 1 104 ? 19.221 20.017 34.582 1.00 41.94 104 LEU A C 1
ATOM 849 O O . LEU A 1 104 ? 20.363 19.570 34.616 1.00 41.94 104 LEU A O 1
ATOM 853 N N . ASN A 1 105 ? 18.264 19.635 35.427 1.00 42.56 105 ASN A N 1
ATOM 854 C CA . ASN A 1 105 ? 18.047 18.265 35.911 1.00 42.56 105 ASN A CA 1
ATOM 855 C C . ASN A 1 105 ? 17.086 18.285 37.097 1.00 42.56 105 ASN A C 1
ATOM 857 O O . ASN A 1 105 ? 17.416 18.840 38.135 1.00 42.56 105 ASN A O 1
ATOM 861 N N . THR A 1 106 ? 15.963 17.576 36.996 1.00 38.06 106 THR A N 1
ATOM 862 C CA . THR A 1 106 ? 15.630 16.509 37.953 1.00 38.06 106 THR A CA 1
ATOM 863 C C . THR A 1 106 ? 14.580 15.615 37.306 1.00 38.06 106 THR 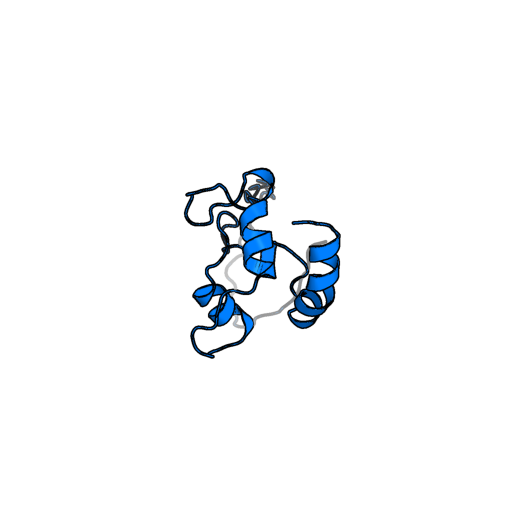A C 1
ATOM 865 O O . THR A 1 106 ? 13.427 15.988 37.111 1.00 38.06 106 THR A O 1
ATOM 868 N N . ILE A 1 107 ? 15.040 14.427 36.933 1.00 44.47 107 ILE A N 1
ATOM 869 C CA . ILE A 1 107 ? 14.239 13.267 36.563 1.00 44.47 107 ILE A CA 1
ATOM 870 C C . ILE A 1 107 ? 13.427 12.869 37.803 1.00 44.47 107 ILE A C 1
ATOM 872 O O . ILE A 1 107 ? 14.010 12.495 38.821 1.00 44.47 107 ILE A O 1
ATOM 876 N N . CYS A 1 108 ? 12.099 12.959 37.734 1.00 33.19 108 CYS A N 1
ATOM 877 C CA . CYS A 1 108 ? 11.220 12.311 38.706 1.00 33.19 108 CYS A CA 1
ATOM 878 C C . CYS A 1 108 ? 11.338 10.786 38.538 1.00 33.19 108 CYS A C 1
ATOM 880 O O . CYS A 1 108 ? 11.182 10.277 37.426 1.00 33.19 108 CYS A O 1
ATOM 882 N N . LYS A 1 109 ? 11.659 10.085 39.632 1.00 37.25 109 LYS A N 1
ATOM 883 C CA . LYS A 1 109 ? 11.416 8.644 39.782 1.00 37.25 109 LYS A CA 1
ATOM 884 C C . LYS A 1 109 ? 9.939 8.389 40.037 1.00 37.25 109 LYS A C 1
ATOM 886 O O . LYS A 1 109 ? 9.324 9.251 40.703 1.00 37.25 109 LYS A O 1
#

Sequence (109 aa):
MTPKAFKAYFPILRKRQLFYLSQLVTPQGTHLISWKAYYDNLVGRRGPGRIPYWYKDIQQVTTISDSNNRLLDHFTITPKIVSSSYELAPCSSSPPTTKNYIELNTICK